Protein AF-W1YFY3-F1 (afdb_monomer_lite)

pLDDT: mean 94.38, std 6.23, range [53.16, 98.56]

Radius of gyration: 17.98 Å; chains: 1; bounding box: 42×30×46 Å

Foldseek 3Di:
DDPDDDPVNVVVCVQQVANVVVQVVVVVVPDDQQRAAGPPPRPHTSPDDGDDQKDKDKDFAAPVVVPVPDDPDDDPDDRGPGMFMAIDNDPQVRVQVRVCPNPPPDNGDDDD

Organism: NCBI:txid408170

InterPro domains:
  IPR005479 Carbamoyl phosphate synthase, ATP-binding domain [PF02786] (1-35)

Sequence (112 aa):
VNPRVSRSSALASKATGYPIAKVAAKIAVGMTLDQITNAVTGETKACFEPTLDYVVTKFPRWPFEKFNLADRTLGTQMKATGEVMAIDRSLEGSLLKAIRSLEIGLDHIELK

Secondary structure (DSSP, 8-state):
--SS--HHHHHHHHHHS--HHHHHHHHHTT--GGGSBPTTTSSSBS-S----SSEEEEEEE--GGG-TTS-----SS---SEEEEEEESSHHHHHHHHHHTTSSS--S----

Structure (mmCIF, N/CA/C/O backbone):
data_AF-W1YFY3-F1
#
_entry.id   AF-W1YFY3-F1
#
loop_
_atom_site.group_PDB
_atom_site.id
_atom_site.type_symbol
_atom_site.label_atom_id
_atom_site.label_alt_id
_atom_site.label_comp_id
_atom_site.label_asym_id
_atom_site.label_entity_id
_atom_site.label_seq_id
_atom_site.pdbx_PDB_ins_code
_atom_site.Cartn_x
_atom_site.Cartn_y
_atom_site.Cartn_z
_atom_site.occupancy
_atom_site.B_iso_or_equiv
_atom_site.auth_seq_id
_atom_site.auth_comp_id
_atom_site.auth_asym_id
_atom_site.auth_atom_id
_atom_site.pdbx_PDB_model_num
ATOM 1 N N . VAL A 1 1 ? 13.939 3.161 11.105 1.00 87.88 1 VAL A N 1
ATOM 2 C CA . VAL A 1 1 ? 12.502 3.490 11.304 1.00 87.88 1 VAL A CA 1
ATOM 3 C C . VAL A 1 1 ? 12.240 4.891 10.770 1.00 87.88 1 VAL A C 1
ATOM 5 O O . VAL A 1 1 ? 13.127 5.724 10.890 1.00 87.88 1 VAL A O 1
ATOM 8 N N . ASN A 1 2 ? 11.072 5.147 10.168 1.00 95.12 2 ASN A N 1
ATOM 9 C CA . ASN A 1 2 ? 10.676 6.480 9.693 1.00 95.12 2 ASN A CA 1
ATOM 10 C C . ASN A 1 2 ? 9.503 6.996 10.553 1.00 95.12 2 ASN A C 1
ATOM 12 O O . ASN A 1 2 ? 8.407 6.459 10.403 1.00 95.12 2 ASN A O 1
ATOM 16 N N . PRO A 1 3 ? 9.687 8.001 11.432 1.00 95.12 3 PRO A N 1
ATOM 17 C CA . PRO A 1 3 ? 8.669 8.450 12.393 1.00 95.12 3 PRO A CA 1
ATOM 18 C C . PRO A 1 3 ? 7.640 9.400 11.754 1.00 95.12 3 PRO A C 1
ATOM 20 O O . PRO A 1 3 ? 7.406 10.510 12.218 1.00 95.12 3 PRO A O 1
ATOM 23 N N . ARG A 1 4 ? 7.075 8.997 10.617 1.00 96.75 4 ARG A N 1
ATOM 24 C CA . ARG A 1 4 ? 6.083 9.760 9.852 1.00 96.75 4 ARG A CA 1
ATOM 25 C C . ARG A 1 4 ? 5.351 8.849 8.878 1.00 96.75 4 ARG A C 1
ATOM 27 O O . ARG A 1 4 ? 5.798 7.738 8.589 1.00 96.75 4 ARG A O 1
ATOM 34 N N . VAL A 1 5 ? 4.286 9.370 8.275 1.00 96.81 5 VAL A N 1
ATOM 35 C CA . VAL A 1 5 ? 3.706 8.749 7.082 1.00 96.81 5 VAL A CA 1
ATOM 36 C C . VAL A 1 5 ? 4.739 8.676 5.949 1.00 96.81 5 VAL A C 1
ATOM 38 O O . VAL A 1 5 ? 5.661 9.493 5.824 1.00 96.81 5 VAL A O 1
ATOM 41 N N . SER A 1 6 ? 4.612 7.644 5.128 1.00 97.19 6 SER A N 1
ATOM 42 C CA . SER A 1 6 ? 5.525 7.303 4.045 1.00 97.19 6 SER A CA 1
ATOM 43 C C . SER A 1 6 ? 4.755 6.826 2.816 1.00 97.19 6 SER A C 1
ATOM 45 O O . SER A 1 6 ? 3.549 6.584 2.865 1.00 97.19 6 SER A O 1
ATOM 47 N N . ARG A 1 7 ? 5.475 6.626 1.709 1.00 96.56 7 ARG A N 1
ATOM 48 C CA . ARG A 1 7 ? 4.923 5.961 0.520 1.00 96.56 7 ARG A CA 1
ATOM 49 C C . ARG A 1 7 ? 4.350 4.584 0.880 1.00 96.56 7 ARG A C 1
ATOM 51 O O . ARG A 1 7 ? 3.246 4.249 0.474 1.00 96.56 7 ARG A O 1
ATOM 58 N N . SER A 1 8 ? 5.037 3.846 1.755 1.00 97.19 8 SER A N 1
ATOM 59 C CA . SER A 1 8 ? 4.575 2.545 2.243 1.00 97.19 8 SER A CA 1
ATOM 60 C C . SER A 1 8 ? 3.317 2.634 3.108 1.00 97.19 8 SER A C 1
ATOM 62 O O . SER A 1 8 ? 2.464 1.764 2.998 1.00 97.19 8 SER A O 1
ATOM 64 N N . SER A 1 9 ? 3.142 3.677 3.932 1.00 97.50 9 SER A N 1
ATOM 65 C CA . SER A 1 9 ? 1.892 3.830 4.697 1.00 97.50 9 SER A CA 1
ATOM 66 C C . SER A 1 9 ? 0.716 4.216 3.798 1.00 97.50 9 SER A C 1
ATOM 68 O O . SER A 1 9 ? -0.411 3.799 4.056 1.00 97.50 9 SER A O 1
ATOM 70 N N . ALA A 1 10 ? 0.956 4.992 2.735 1.00 97.69 10 ALA A N 1
ATOM 71 C CA . ALA A 1 10 ? -0.067 5.281 1.731 1.00 97.69 10 ALA A CA 1
ATOM 72 C C . ALA A 1 10 ? -0.488 3.999 0.993 1.00 97.69 10 ALA A C 1
ATOM 74 O O . ALA A 1 10 ? -1.682 3.713 0.916 1.00 97.69 10 ALA A O 1
ATOM 75 N N . LEU A 1 11 ? 0.485 3.192 0.551 1.00 97.94 11 LEU A N 1
ATOM 76 C CA . LEU A 1 11 ? 0.240 1.879 -0.049 1.00 97.94 11 LEU A CA 1
ATOM 77 C C . LEU A 1 11 ? -0.532 0.957 0.903 1.00 97.94 11 LEU A C 1
ATOM 79 O O . LEU A 1 11 ? -1.560 0.417 0.514 1.00 97.94 11 LEU A O 1
ATOM 83 N N . ALA A 1 12 ? -0.096 0.826 2.158 1.00 98.06 12 ALA A N 1
ATOM 84 C CA . ALA A 1 12 ? -0.777 0.006 3.159 1.00 98.06 12 ALA A CA 1
ATOM 85 C C . ALA A 1 12 ? -2.215 0.480 3.417 1.00 98.06 12 ALA A C 1
ATOM 87 O O . ALA A 1 12 ? -3.120 -0.341 3.540 1.00 98.06 12 ALA A O 1
ATOM 88 N N . SER A 1 13 ? -2.455 1.798 3.429 1.00 97.88 13 SER A N 1
ATOM 89 C CA . SER A 1 13 ? -3.808 2.342 3.602 1.00 97.88 13 SER A CA 1
ATOM 90 C C . SER A 1 13 ? -4.731 1.975 2.440 1.00 97.88 13 SER A C 1
ATOM 92 O O . SER A 1 13 ? -5.909 1.701 2.647 1.00 97.88 13 SER A O 1
ATOM 94 N N . LYS A 1 14 ? -4.205 1.960 1.209 1.00 97.75 14 LYS A N 1
ATOM 95 C CA . LYS A 1 14 ? -4.957 1.507 0.032 1.00 97.75 14 LYS A CA 1
ATOM 96 C C . LYS A 1 14 ? -5.148 -0.004 0.020 1.00 97.75 14 LYS A C 1
ATOM 98 O O . LYS A 1 14 ? -6.234 -0.456 -0.308 1.00 97.75 14 LYS A O 1
ATOM 103 N N . ALA A 1 15 ? -4.124 -0.755 0.414 1.00 97.81 15 ALA A N 1
ATOM 104 C CA . ALA A 1 15 ? -4.147 -2.211 0.455 1.00 97.81 15 ALA A CA 1
ATOM 105 C C . ALA A 1 15 ? -5.134 -2.769 1.478 1.00 97.81 15 ALA A C 1
ATOM 107 O O . ALA A 1 15 ? -5.695 -3.823 1.246 1.00 97.81 15 ALA A O 1
ATOM 108 N N . THR A 1 16 ? -5.329 -2.081 2.599 1.00 97.38 16 THR A N 1
ATOM 109 C CA . THR A 1 16 ? -6.145 -2.586 3.715 1.00 97.38 16 THR A CA 1
ATOM 110 C C . THR A 1 16 ? -7.494 -1.890 3.856 1.00 97.38 16 THR A C 1
ATOM 112 O O . THR A 1 16 ? -8.328 -2.316 4.647 1.00 97.38 16 THR A O 1
ATOM 115 N N . GLY A 1 17 ? -7.687 -0.758 3.174 1.00 96.62 17 GLY A N 1
ATOM 116 C CA . GLY A 1 17 ? -8.782 0.171 3.456 1.00 96.62 17 GLY A CA 1
ATOM 117 C C . GLY A 1 17 ? -8.619 0.949 4.772 1.00 96.62 17 GLY A C 1
ATOM 118 O O . GLY A 1 17 ? -9.419 1.840 5.051 1.00 96.62 17 GLY A O 1
ATOM 119 N N . TYR A 1 18 ? -7.580 0.678 5.571 1.00 97.56 18 TYR A N 1
ATOM 120 C CA . TYR A 1 18 ? -7.343 1.338 6.852 1.00 97.56 18 TYR A CA 1
ATOM 121 C C . TYR A 1 18 ? -6.687 2.715 6.650 1.00 97.56 18 TYR A C 1
ATOM 123 O O . TYR A 1 18 ? -5.550 2.798 6.183 1.00 97.56 18 TYR A O 1
ATOM 131 N N . PRO A 1 19 ? -7.331 3.839 7.015 1.00 97.06 19 PRO A N 1
ATOM 132 C CA . PRO A 1 19 ? -6.818 5.163 6.677 1.00 97.06 19 PRO A CA 1
ATOM 133 C C . PRO A 1 19 ? -5.747 5.641 7.675 1.00 97.06 19 PRO A C 1
ATOM 135 O O . PRO A 1 19 ? -6.015 6.509 8.508 1.00 97.06 19 PRO A O 1
ATOM 138 N N . ILE A 1 20 ? -4.515 5.121 7.566 1.00 98.00 20 ILE A N 1
ATOM 139 C CA . ILE A 1 20 ? -3.416 5.332 8.536 1.00 98.00 20 ILE A CA 1
ATOM 140 C C . ILE A 1 20 ? -3.196 6.816 8.845 1.00 98.00 20 ILE A C 1
ATOM 142 O O . ILE A 1 20 ? -3.157 7.196 10.008 1.00 98.00 20 ILE A O 1
ATOM 146 N N . ALA A 1 21 ? -3.101 7.675 7.826 1.00 97.88 21 ALA A N 1
ATOM 147 C CA . ALA A 1 21 ? -2.874 9.108 8.036 1.00 97.88 21 ALA A CA 1
ATOM 148 C C . ALA A 1 21 ? -4.027 9.789 8.802 1.00 97.88 21 ALA A C 1
ATOM 150 O O . ALA A 1 21 ? -3.789 10.645 9.650 1.00 97.88 21 ALA A O 1
ATOM 151 N N . LYS A 1 22 ? -5.278 9.380 8.540 1.00 97.12 22 LYS A N 1
ATOM 152 C CA . LYS A 1 22 ? -6.475 9.932 9.195 1.00 97.12 22 LYS A CA 1
ATOM 153 C C . LYS A 1 22 ? -6.570 9.481 10.651 1.00 97.12 22 LYS A C 1
ATOM 155 O O . LYS A 1 22 ? -6.936 10.277 11.510 1.00 97.12 22 LYS A O 1
ATOM 160 N N . VAL A 1 23 ? -6.241 8.219 10.925 1.00 97.62 23 VAL A N 1
ATOM 161 C CA . VAL A 1 23 ? -6.172 7.682 12.292 1.00 97.62 23 VAL A CA 1
ATOM 162 C C . VAL A 1 23 ? -5.021 8.337 13.057 1.00 97.62 23 VAL A C 1
ATOM 164 O O . VAL A 1 23 ? -5.240 8.841 14.152 1.00 97.62 23 VAL A O 1
ATOM 167 N N . ALA A 1 24 ? -3.831 8.432 12.459 1.00 97.88 24 ALA A N 1
ATOM 168 C CA . ALA A 1 24 ? -2.666 9.068 13.074 1.00 97.88 24 ALA A CA 1
ATOM 169 C C . ALA A 1 24 ? -2.923 10.537 13.447 1.00 97.88 24 ALA A C 1
ATOM 171 O O . ALA A 1 24 ? -2.534 10.966 14.528 1.00 97.88 24 ALA A O 1
ATOM 172 N N . ALA A 1 25 ? -3.633 11.295 12.603 1.00 98.19 25 ALA A N 1
ATOM 173 C CA . ALA A 1 25 ? -4.019 12.672 12.914 1.00 98.19 25 ALA A CA 1
ATOM 174 C C . ALA A 1 25 ? -4.950 12.771 14.139 1.00 98.19 25 ALA A C 1
ATOM 176 O O . ALA A 1 25 ? -4.820 13.694 14.936 1.00 98.19 25 ALA A O 1
ATOM 177 N N . LYS A 1 26 ? -5.863 11.809 14.320 1.00 97.88 26 LYS A N 1
ATOM 178 C CA . LYS A 1 26 ? -6.734 11.737 15.505 1.00 97.88 26 LYS A CA 1
ATOM 179 C C . LYS A 1 26 ? -5.961 11.356 16.768 1.00 97.88 26 LYS A 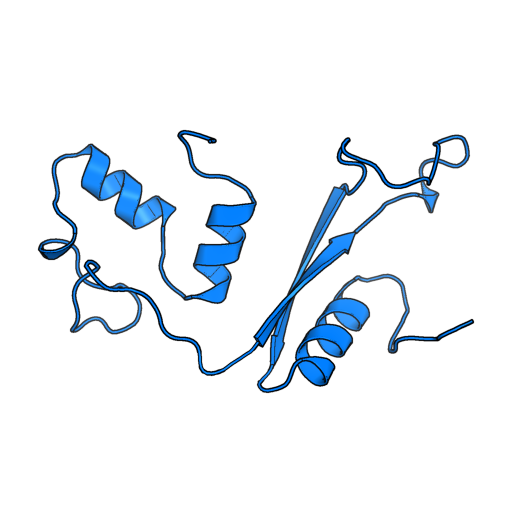C 1
ATOM 181 O O . LYS A 1 26 ? -6.197 11.928 17.827 1.00 97.88 26 LYS A O 1
ATOM 186 N N . ILE A 1 27 ? -5.004 10.439 16.648 1.00 98.06 27 ILE A N 1
ATOM 187 C CA . ILE A 1 27 ? -4.103 10.090 17.754 1.00 98.06 27 ILE A CA 1
ATOM 188 C C . ILE A 1 27 ? -3.279 11.309 18.178 1.00 98.06 27 ILE A C 1
ATOM 190 O O . ILE A 1 27 ? -3.119 11.561 19.368 1.00 98.06 27 ILE A O 1
ATOM 194 N N . ALA A 1 28 ? -2.812 12.112 17.219 1.00 98.19 28 ALA A N 1
ATOM 195 C CA . ALA A 1 28 ? -2.032 13.316 17.500 1.00 98.19 28 ALA A CA 1
ATOM 196 C C . ALA A 1 28 ? -2.790 14.362 18.342 1.00 98.19 28 ALA A C 1
ATOM 198 O O . ALA A 1 28 ? -2.150 15.165 19.013 1.00 98.19 28 ALA A O 1
ATOM 199 N N . VAL A 1 29 ? -4.129 14.339 18.341 1.00 98.12 29 VAL A N 1
ATOM 200 C CA . VAL A 1 29 ? -4.973 15.206 19.186 1.00 98.12 29 VAL A CA 1
ATOM 201 C C . VAL A 1 29 ? -5.475 14.508 20.459 1.00 98.12 29 VAL A C 1
ATOM 203 O O . VAL A 1 29 ? -6.400 14.994 21.102 1.00 98.12 29 VAL A O 1
ATOM 206 N N . GLY A 1 30 ? -4.870 13.377 20.837 1.00 98.12 30 GLY A N 1
ATOM 207 C CA . GLY A 1 30 ? -5.109 12.695 22.113 1.00 98.12 30 GLY A CA 1
ATOM 208 C C . GLY A 1 30 ? -6.130 11.556 22.080 1.00 98.12 30 GLY A C 1
ATOM 209 O O . GLY A 1 30 ? -6.438 11.009 23.135 1.00 98.12 30 GLY A O 1
ATOM 210 N N . MET A 1 31 ? -6.653 11.173 20.908 1.00 98.31 31 MET A N 1
ATOM 211 C CA . MET A 1 31 ? -7.556 10.019 20.813 1.00 98.31 31 MET A CA 1
ATOM 212 C C . MET A 1 31 ? -6.797 8.690 20.898 1.00 98.31 31 MET A C 1
ATOM 214 O O . MET A 1 31 ? -5.712 8.541 20.335 1.00 98.31 31 MET A O 1
ATOM 218 N N . THR A 1 32 ? -7.411 7.683 21.510 1.00 98.06 32 THR A N 1
ATOM 219 C CA . THR A 1 32 ? -6.932 6.294 21.482 1.00 98.06 32 THR A CA 1
ATOM 220 C C . THR A 1 32 ? -7.585 5.502 20.341 1.00 98.06 32 THR A C 1
ATOM 222 O O . THR A 1 32 ? -8.595 5.909 19.763 1.00 98.06 32 THR A O 1
ATOM 225 N N . LEU A 1 33 ? -7.002 4.360 19.960 1.00 97.75 33 LEU A N 1
ATOM 226 C CA . LEU A 1 33 ? -7.471 3.570 18.810 1.00 97.75 33 LEU A CA 1
ATOM 227 C C . LEU A 1 33 ? -8.902 3.026 18.983 1.00 97.75 33 LEU A C 1
ATOM 229 O O . LEU A 1 33 ? -9.654 2.946 18.012 1.00 97.75 33 LEU A O 1
ATOM 233 N N . ASP A 1 34 ? -9.291 2.680 20.206 1.00 97.38 34 ASP A N 1
ATOM 234 C CA . ASP A 1 34 ? -10.625 2.195 20.584 1.00 97.38 34 ASP A CA 1
ATOM 235 C C . ASP A 1 34 ? -11.709 3.290 20.522 1.00 97.38 34 ASP A C 1
ATOM 237 O O . ASP A 1 34 ? -12.895 2.998 20.351 1.00 97.38 34 ASP A O 1
ATOM 241 N N . GLN A 1 35 ? -11.313 4.565 20.561 1.00 97.31 35 GLN A N 1
ATOM 242 C CA . GLN A 1 35 ? -12.221 5.708 20.416 1.00 97.31 35 GLN A CA 1
ATOM 243 C C . GLN A 1 35 ? -12.505 6.056 18.949 1.00 97.31 35 GLN A C 1
ATOM 245 O O . GLN A 1 35 ? -13.482 6.742 18.640 1.00 97.31 35 GLN A O 1
ATOM 250 N N . ILE A 1 36 ? 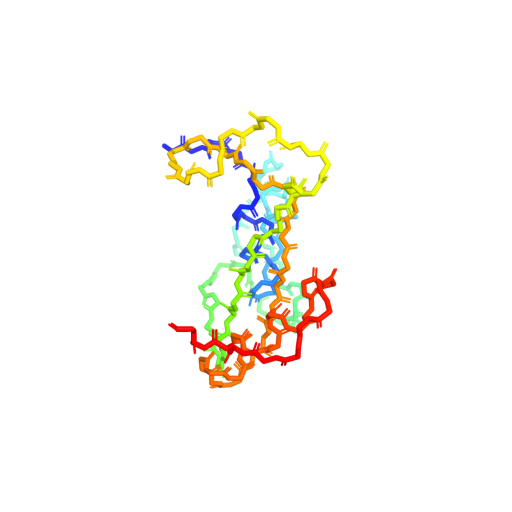-11.665 5.600 18.019 1.00 97.62 36 ILE A N 1
ATOM 251 C CA . ILE A 1 36 ? -11.769 5.939 16.600 1.00 97.62 36 ILE A CA 1
ATOM 252 C C . ILE A 1 36 ? -12.594 4.863 15.889 1.00 97.62 36 ILE A C 1
ATOM 254 O O . ILE A 1 36 ? -12.190 3.710 15.814 1.00 97.62 36 ILE A O 1
ATOM 258 N N . THR A 1 37 ? -13.742 5.232 15.322 1.00 97.00 37 THR A N 1
ATOM 259 C CA . THR A 1 37 ? -14.551 4.313 14.501 1.00 97.00 37 THR A CA 1
ATOM 260 C C . THR A 1 37 ? -13.843 3.963 13.189 1.00 97.00 37 THR A C 1
ATOM 262 O O . THR A 1 37 ? -13.269 4.839 12.530 1.00 97.00 37 THR A O 1
ATOM 265 N N . ASN A 1 38 ? -13.900 2.687 12.802 1.00 95.19 38 ASN A N 1
ATOM 266 C CA . ASN A 1 38 ? -13.395 2.193 11.529 1.00 95.19 38 ASN A CA 1
ATOM 267 C C . ASN A 1 38 ? -14.187 2.816 10.371 1.00 95.19 38 ASN A C 1
ATOM 269 O O . ASN A 1 38 ? -15.406 2.690 10.291 1.00 95.19 38 ASN A O 1
ATOM 273 N N . ALA A 1 39 ? -13.478 3.477 9.457 1.00 90.88 39 ALA A N 1
ATOM 274 C CA . ALA A 1 39 ? -14.089 4.176 8.333 1.00 90.88 39 ALA A CA 1
ATOM 275 C C . ALA A 1 39 ? -14.682 3.241 7.263 1.00 90.88 39 ALA A C 1
ATOM 277 O O . ALA A 1 39 ? -15.486 3.710 6.465 1.00 90.88 39 ALA A O 1
ATOM 278 N N . VAL A 1 40 ? -14.265 1.969 7.218 1.00 91.44 40 VAL A N 1
ATOM 279 C CA . VAL A 1 40 ? -14.725 0.997 6.213 1.00 91.44 40 VAL A CA 1
ATOM 280 C C . VAL A 1 40 ? -15.991 0.283 6.677 1.00 91.44 40 VAL A C 1
ATOM 282 O O . VAL A 1 40 ? -16.969 0.247 5.943 1.00 91.44 40 VAL A O 1
ATOM 285 N N . THR A 1 41 ? -15.981 -0.276 7.889 1.00 92.00 41 THR A N 1
ATOM 286 C CA . THR A 1 41 ? -17.115 -1.053 8.416 1.00 92.00 41 THR A CA 1
ATOM 287 C C . THR A 1 41 ? -18.162 -0.185 9.107 1.00 92.00 41 THR A C 1
ATOM 289 O O . THR A 1 41 ? -19.308 -0.598 9.203 1.00 92.00 41 THR A O 1
ATOM 292 N N . GLY A 1 42 ? -17.794 0.987 9.638 1.00 93.00 42 GLY A N 1
ATOM 293 C CA . GLY A 1 42 ? -18.691 1.876 10.390 1.00 93.00 42 GLY A CA 1
ATOM 294 C C . GLY A 1 42 ? -19.099 1.372 11.782 1.00 93.00 42 GLY A C 1
ATOM 295 O O . GLY A 1 42 ? -19.460 2.176 12.636 1.00 93.00 42 GLY A O 1
ATOM 296 N N . GLU A 1 43 ? -18.989 0.069 12.031 1.00 93.44 43 GLU A N 1
ATOM 297 C CA . GLU A 1 43 ? -19.435 -0.584 13.266 1.00 93.44 43 GLU A CA 1
ATOM 298 C C . GLU A 1 43 ? -18.277 -0.917 14.216 1.00 93.44 43 GLU A C 1
ATOM 300 O O . GLU A 1 43 ? -18.424 -0.849 15.437 1.00 93.44 43 GLU A O 1
ATOM 305 N N . THR A 1 44 ? -17.098 -1.242 13.674 1.00 95.50 44 THR A N 1
ATOM 306 C CA . THR A 1 44 ? -15.923 -1.609 14.481 1.00 95.50 44 THR A CA 1
ATOM 307 C C . THR A 1 44 ? -15.045 -0.398 14.814 1.00 95.50 44 THR A C 1
ATOM 309 O O . THR A 1 44 ? -15.240 0.711 14.310 1.00 95.50 44 THR A O 1
ATOM 312 N N . LYS A 1 45 ? -14.067 -0.582 15.706 1.00 96.94 45 LYS A N 1
ATOM 313 C CA . LYS A 1 45 ? -13.085 0.449 16.086 1.00 96.94 45 LYS A CA 1
ATOM 314 C C . LYS A 1 45 ? -11.801 0.333 15.267 1.00 96.94 45 LYS A C 1
ATOM 316 O O . LYS A 1 45 ? -11.617 -0.635 14.543 1.00 96.94 45 LYS A O 1
ATOM 321 N N . ALA A 1 46 ? -10.909 1.314 15.379 1.00 97.12 46 ALA A N 1
ATOM 322 C CA . ALA A 1 46 ? -9.617 1.338 14.696 1.00 97.12 46 ALA A CA 1
ATOM 323 C C . ALA A 1 46 ? -8.539 0.486 15.398 1.00 97.12 46 ALA A C 1
ATOM 325 O O . ALA A 1 46 ? -7.446 0.335 14.854 1.00 97.12 46 ALA A O 1
ATOM 326 N N . CYS A 1 47 ? -8.828 -0.071 16.580 1.00 97.06 47 CYS A N 1
ATOM 327 C CA . CYS A 1 47 ? -7.954 -0.959 17.351 1.00 97.06 47 CYS A CA 1
ATOM 328 C C . CYS A 1 47 ? -8.032 -2.422 16.872 1.00 97.06 47 CYS A C 1
ATOM 330 O O . CYS A 1 47 ? -8.503 -3.304 17.587 1.00 97.06 47 CYS A O 1
ATOM 332 N N . PHE A 1 48 ? -7.610 -2.683 15.639 1.00 97.00 48 PHE A N 1
ATOM 333 C CA . PHE A 1 48 ? -7.561 -4.031 15.074 1.00 97.00 48 PHE A CA 1
ATOM 334 C C . PHE A 1 48 ? -6.481 -4.124 13.999 1.00 97.00 48 PHE A C 1
ATOM 336 O O . PHE A 1 48 ? -6.011 -3.105 13.488 1.00 97.00 48 PHE A O 1
ATOM 343 N N . GLU A 1 49 ? -6.136 -5.350 13.625 1.00 97.62 49 GLU A N 1
ATOM 344 C CA . GLU A 1 49 ? -5.262 -5.633 12.491 1.00 97.62 49 GLU A CA 1
ATOM 345 C C . GLU A 1 49 ? -6.115 -6.039 11.277 1.00 97.62 49 GLU A C 1
ATOM 347 O O . GLU A 1 49 ? -6.874 -7.010 11.359 1.00 97.62 49 GLU A O 1
ATOM 352 N N . PRO A 1 50 ? -6.056 -5.300 10.151 1.00 96.44 50 PRO A N 1
ATOM 353 C CA . PRO A 1 50 ? -6.787 -5.675 8.947 1.00 96.44 50 PRO A CA 1
ATOM 354 C C . PRO A 1 50 ? -6.373 -7.056 8.434 1.00 96.44 50 PRO A C 1
ATOM 356 O O . PRO A 1 50 ? -5.188 -7.337 8.277 1.00 96.44 50 PRO A O 1
ATOM 359 N N . THR A 1 51 ? -7.358 -7.894 8.116 1.00 97.06 51 THR A N 1
ATOM 360 C CA . THR A 1 51 ? -7.154 -9.186 7.446 1.00 97.06 51 THR A CA 1
ATOM 361 C C . THR A 1 51 ? -7.613 -9.068 5.999 1.00 97.06 51 THR A C 1
ATOM 363 O O . THR A 1 51 ? -8.679 -8.511 5.740 1.00 97.06 51 THR A O 1
ATOM 366 N N . LEU A 1 52 ? -6.806 -9.563 5.060 1.00 97.50 52 LEU A N 1
ATOM 367 C CA . LEU A 1 52 ? -7.066 -9.459 3.623 1.00 97.50 52 LEU A CA 1
ATOM 368 C C . LEU A 1 52 ? -7.331 -10.848 3.044 1.00 97.50 52 LEU A C 1
ATOM 370 O O . LEU A 1 52 ? -6.586 -11.784 3.322 1.00 97.50 52 LEU A O 1
ATOM 374 N N . ASP A 1 53 ? -8.355 -10.964 2.203 1.00 98.19 53 ASP A N 1
ATOM 375 C CA . ASP A 1 53 ? -8.694 -12.170 1.436 1.00 98.19 53 ASP A CA 1
ATOM 376 C C . ASP A 1 53 ? -8.287 -12.044 -0.048 1.00 98.19 53 ASP A C 1
ATOM 378 O O . ASP A 1 53 ? -8.839 -12.700 -0.936 1.00 98.19 53 ASP A O 1
ATOM 382 N N . TYR A 1 54 ? -7.316 -11.168 -0.314 1.00 98.50 54 TYR A N 1
ATOM 383 C CA . TYR A 1 54 ? -6.761 -10.856 -1.626 1.00 98.50 54 TYR A CA 1
ATOM 384 C C . TYR A 1 54 ? -5.272 -10.502 -1.529 1.00 98.50 54 TYR A C 1
ATOM 386 O O . TYR A 1 54 ? -4.741 -10.179 -0.466 1.00 98.50 54 TYR A O 1
ATOM 394 N N . VAL A 1 55 ? -4.601 -10.519 -2.676 1.00 98.56 55 VAL A N 1
ATOM 395 C CA . VAL A 1 55 ? -3.202 -10.145 -2.865 1.00 98.56 55 VAL A CA 1
ATOM 396 C C . VAL A 1 55 ? -3.115 -8.754 -3.480 1.00 98.56 55 VAL A C 1
ATOM 398 O O . VAL A 1 55 ? -3.726 -8.463 -4.512 1.00 98.56 55 VAL A O 1
ATOM 401 N N . VAL A 1 56 ? -2.286 -7.904 -2.878 1.00 98.56 56 VAL A N 1
ATOM 402 C CA . VAL A 1 56 ? -1.953 -6.579 -3.403 1.00 98.56 56 VAL A CA 1
ATOM 403 C C . VAL A 1 56 ? -0.547 -6.594 -3.984 1.00 98.56 56 VAL A C 1
ATOM 405 O O . VAL A 1 56 ? 0.421 -6.839 -3.264 1.00 98.56 56 VAL A O 1
ATOM 408 N N . THR A 1 57 ? -0.416 -6.249 -5.262 1.00 98.25 57 THR A N 1
ATOM 409 C CA . THR A 1 57 ? 0.883 -6.094 -5.920 1.00 98.25 57 THR A CA 1
ATOM 410 C C . THR A 1 57 ? 1.161 -4.625 -6.189 1.00 98.25 57 THR A C 1
ATOM 412 O O . THR A 1 57 ? 0.370 -3.934 -6.827 1.00 98.25 57 THR A O 1
ATOM 415 N N . LYS A 1 58 ? 2.320 -4.148 -5.731 1.00 98.12 58 LYS A N 1
ATOM 416 C CA . LYS A 1 58 ? 2.850 -2.824 -6.062 1.00 98.12 58 LYS A CA 1
ATOM 417 C C . LYS A 1 58 ? 4.030 -2.972 -7.014 1.00 98.12 58 LYS A C 1
ATOM 419 O O . LYS A 1 58 ? 4.993 -3.657 -6.679 1.00 98.12 58 LYS A O 1
ATOM 424 N N . PHE A 1 59 ? 3.990 -2.273 -8.147 1.00 96.06 59 PHE A N 1
ATOM 425 C CA . PHE A 1 59 ? 5.062 -2.297 -9.142 1.00 96.06 59 PHE A CA 1
ATOM 426 C C . PHE A 1 59 ? 5.564 -0.872 -9.449 1.00 96.06 59 PHE A C 1
ATOM 428 O O . PHE A 1 59 ? 4.755 0.029 -9.668 1.00 96.06 59 PHE A O 1
ATOM 435 N N . PRO A 1 60 ? 6.881 -0.606 -9.405 1.00 95.88 60 PRO A N 1
ATOM 436 C CA . PRO A 1 60 ? 7.434 0.721 -9.690 1.00 95.88 60 PRO A CA 1
ATOM 437 C C . PRO A 1 60 ? 7.443 1.056 -11.194 1.00 95.88 60 PRO A C 1
ATOM 439 O O . PRO A 1 60 ? 7.622 0.186 -12.039 1.00 95.88 60 PRO A O 1
ATOM 442 N N . ARG A 1 61 ? 7.334 2.348 -11.527 1.00 93.44 61 ARG A N 1
ATOM 443 C CA . ARG A 1 61 ? 7.480 2.880 -12.892 1.00 93.44 61 ARG A CA 1
ATOM 444 C C . ARG A 1 61 ? 8.792 3.646 -13.026 1.00 93.44 61 ARG A C 1
ATOM 446 O O . ARG A 1 61 ? 9.046 4.591 -12.274 1.00 93.44 61 ARG A O 1
ATOM 453 N N . TRP A 1 62 ? 9.596 3.272 -14.019 1.00 93.19 62 TRP A N 1
ATOM 454 C CA . TRP A 1 62 ? 10.842 3.962 -14.366 1.00 93.19 62 TRP A CA 1
ATOM 455 C C . TRP A 1 62 ? 10.709 4.740 -15.676 1.00 93.19 62 TRP A C 1
ATOM 457 O O . TRP A 1 62 ? 10.163 4.194 -16.633 1.00 93.19 62 TRP A O 1
ATOM 467 N N . PRO A 1 63 ? 11.244 5.968 -15.765 1.00 90.38 63 PRO A N 1
ATOM 468 C CA . PRO A 1 63 ? 11.218 6.781 -16.978 1.00 90.38 63 PRO A CA 1
ATOM 469 C C . PRO A 1 63 ? 12.543 6.698 -17.763 1.00 90.38 63 PRO A C 1
ATOM 471 O O . PRO A 1 63 ? 13.060 7.725 -18.199 1.00 90.38 63 PRO A O 1
ATOM 474 N N . PHE A 1 64 ? 13.146 5.513 -17.913 1.00 85.81 64 PHE A N 1
ATOM 475 C CA . PHE A 1 64 ? 14.491 5.388 -18.509 1.00 85.81 64 PHE A CA 1
ATOM 476 C C . PHE A 1 64 ? 14.587 5.875 -19.962 1.00 85.81 64 PHE A C 1
ATOM 478 O O . PHE A 1 64 ? 15.664 6.275 -20.393 1.00 85.81 64 PHE A O 1
ATOM 485 N N . GLU A 1 65 ? 13.471 5.914 -20.689 1.00 85.19 65 GLU A N 1
ATOM 486 C CA . GLU A 1 65 ? 13.375 6.503 -22.034 1.00 85.19 65 GLU A CA 1
ATOM 487 C C . GLU A 1 65 ? 13.705 8.003 -22.061 1.00 85.19 65 GLU A C 1
ATOM 489 O O . GLU A 1 65 ? 14.162 8.521 -23.074 1.00 85.19 65 GLU A O 1
ATOM 494 N N . LYS A 1 66 ? 13.502 8.715 -20.945 1.00 88.44 66 LYS A N 1
ATOM 495 C CA . LYS A 1 66 ? 13.811 10.149 -20.835 1.00 88.44 66 LYS A CA 1
ATOM 496 C C . LYS A 1 66 ? 15.269 10.415 -20.456 1.00 88.44 66 LYS A C 1
ATOM 498 O O . LYS A 1 66 ? 15.717 11.554 -20.535 1.00 88.44 66 LYS A O 1
ATOM 503 N N . PHE A 1 67 ? 16.009 9.386 -20.038 1.00 91.44 67 PHE A N 1
ATOM 504 C CA . PHE A 1 67 ? 17.356 9.516 -19.485 1.00 91.44 67 PHE A CA 1
ATOM 505 C C . PHE A 1 67 ? 18.302 8.476 -20.098 1.00 91.44 67 PHE A C 1
ATOM 507 O O . PHE A 1 67 ? 18.698 7.507 -19.453 1.00 91.44 67 PHE A O 1
ATOM 514 N N . ASN A 1 68 ? 18.690 8.697 -21.355 1.00 87.75 68 ASN A N 1
ATOM 515 C CA . ASN A 1 68 ? 19.483 7.743 -22.142 1.00 87.75 68 ASN A CA 1
ATOM 516 C C . ASN A 1 68 ? 20.873 7.442 -21.560 1.00 87.75 68 ASN A C 1
ATOM 518 O O . ASN A 1 68 ? 21.375 6.338 -21.737 1.00 87.75 68 ASN A O 1
ATOM 522 N N . LEU A 1 69 ? 21.477 8.411 -20.864 1.00 91.56 69 LEU A N 1
ATOM 523 C CA . LEU A 1 69 ? 22.800 8.279 -20.242 1.00 91.56 69 LEU A CA 1
ATOM 524 C C . LEU A 1 69 ? 22.736 7.835 -18.773 1.00 91.56 69 LEU A C 1
ATOM 526 O O . LEU A 1 69 ? 23.775 7.659 -18.142 1.00 91.56 69 LEU A O 1
ATOM 530 N N . ALA A 1 70 ? 21.536 7.701 -18.200 1.00 89.19 70 ALA A N 1
ATOM 531 C CA . ALA A 1 70 ? 21.403 7.301 -16.808 1.00 89.19 70 ALA A CA 1
ATOM 532 C C . ALA A 1 70 ? 21.668 5.802 -16.647 1.00 89.19 70 ALA A C 1
ATOM 534 O O . ALA A 1 70 ? 21.164 4.974 -17.408 1.00 89.19 70 ALA A O 1
ATOM 535 N N . ASP A 1 71 ? 22.407 5.456 -15.596 1.00 90.31 71 ASP A N 1
ATOM 536 C CA . ASP A 1 71 ? 22.598 4.070 -15.193 1.00 90.31 71 ASP A CA 1
ATOM 537 C C . ASP A 1 71 ? 21.247 3.423 -14.835 1.00 90.31 71 ASP A C 1
ATOM 539 O O . ASP A 1 71 ? 20.513 3.898 -13.959 1.00 90.31 71 ASP A O 1
ATOM 543 N N . ARG A 1 72 ? 20.934 2.309 -15.502 1.00 91.62 72 ARG A N 1
ATOM 544 C CA . ARG A 1 72 ? 19.681 1.555 -15.338 1.00 91.62 72 ARG A CA 1
ATOM 545 C C . ARG A 1 72 ? 19.764 0.482 -14.252 1.00 91.62 72 ARG A C 1
ATOM 547 O O . ARG A 1 72 ? 18.740 -0.098 -13.901 1.00 91.62 72 ARG A O 1
ATOM 554 N N . THR A 1 73 ? 20.947 0.244 -13.688 1.00 93.12 73 THR A N 1
ATOM 555 C CA . THR A 1 73 ? 21.166 -0.758 -12.638 1.00 93.12 73 THR A CA 1
ATOM 556 C C . THR A 1 73 ? 20.374 -0.392 -11.388 1.00 93.12 73 THR A C 1
ATOM 558 O O . THR A 1 73 ? 20.463 0.730 -10.885 1.00 93.12 73 THR A O 1
ATOM 561 N N . LEU A 1 74 ? 19.557 -1.308 -10.877 1.00 93.94 74 LEU A N 1
ATOM 562 C CA . LEU A 1 74 ? 18.782 -1.060 -9.664 1.00 93.94 74 LEU A CA 1
ATOM 563 C C . LEU A 1 74 ? 19.651 -1.286 -8.422 1.00 93.94 74 LEU A C 1
ATOM 565 O O . LEU A 1 74 ? 20.448 -2.216 -8.370 1.00 93.94 74 LEU A O 1
ATOM 569 N N . GLY A 1 75 ? 19.475 -0.433 -7.415 1.00 95.00 75 GLY A N 1
ATOM 570 C CA . GLY A 1 75 ? 20.204 -0.502 -6.152 1.00 95.00 75 GLY A CA 1
ATOM 571 C C . GLY A 1 75 ? 19.386 0.087 -5.007 1.00 95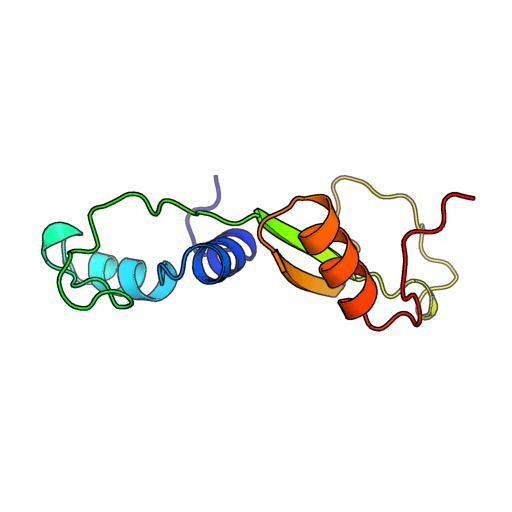.00 75 GLY A C 1
ATOM 572 O O . GLY A 1 75 ? 18.162 0.190 -5.086 1.00 95.00 75 GLY A O 1
ATOM 573 N N . THR A 1 76 ? 20.061 0.509 -3.940 1.00 95.50 76 THR A N 1
ATOM 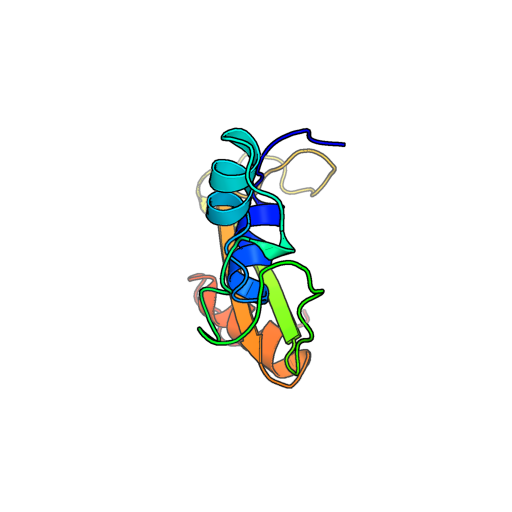574 C CA . THR A 1 76 ? 19.414 1.096 -2.752 1.00 95.50 76 THR A CA 1
ATOM 575 C C . THR A 1 76 ? 18.837 2.490 -3.010 1.00 95.50 76 THR A C 1
ATOM 577 O O . THR A 1 76 ? 17.877 2.901 -2.355 1.00 95.50 76 THR A O 1
ATOM 580 N N . GLN A 1 77 ? 19.394 3.220 -3.979 1.00 95.38 77 GLN A N 1
ATOM 581 C CA . GLN A 1 77 ? 18.908 4.534 -4.377 1.00 95.38 77 GLN A CA 1
ATOM 582 C C . GLN A 1 77 ? 17.660 4.411 -5.261 1.00 95.38 77 GLN A C 1
ATOM 584 O O . GLN A 1 77 ? 17.638 3.692 -6.260 1.00 95.38 77 GLN A O 1
ATOM 589 N N . MET A 1 78 ? 16.611 5.158 -4.913 1.00 95.50 78 MET A N 1
ATOM 590 C CA . MET A 1 78 ? 15.361 5.166 -5.669 1.00 95.50 78 MET A CA 1
ATOM 591 C C . MET A 1 78 ? 15.548 5.823 -7.045 1.00 95.50 78 MET A C 1
ATOM 593 O O . MET A 1 78 ? 15.882 7.001 -7.126 1.00 95.50 78 MET A O 1
ATOM 597 N N . LYS A 1 79 ? 15.269 5.063 -8.113 1.00 94.81 79 LYS A N 1
ATOM 598 C CA . LYS A 1 79 ? 15.257 5.536 -9.515 1.00 94.81 79 LYS A CA 1
ATOM 599 C C . LYS A 1 79 ? 13.851 5.589 -10.141 1.00 94.81 79 LYS A C 1
ATOM 601 O O . LYS A 1 79 ? 13.686 6.083 -11.251 1.00 94.81 79 LYS A O 1
ATOM 606 N N . ALA A 1 80 ? 12.840 5.046 -9.461 1.00 93.31 80 ALA A N 1
ATOM 607 C CA . ALA A 1 80 ? 11.457 5.039 -9.941 1.00 93.31 80 ALA A CA 1
ATOM 608 C C . ALA A 1 80 ? 10.795 6.411 -9.737 1.00 93.31 80 ALA A C 1
ATOM 610 O O . ALA A 1 80 ? 10.983 7.028 -8.690 1.00 93.31 80 ALA A O 1
ATOM 611 N N . THR A 1 81 ? 9.985 6.864 -10.696 1.00 92.88 81 THR A N 1
ATOM 612 C CA . THR A 1 81 ? 9.230 8.132 -10.602 1.00 92.88 81 THR A CA 1
ATOM 613 C C . THR A 1 81 ? 7.781 7.948 -10.188 1.00 92.88 81 THR A C 1
ATOM 615 O O . THR A 1 81 ? 7.121 8.915 -9.823 1.00 92.88 81 THR A O 1
ATOM 618 N N . GLY A 1 82 ? 7.279 6.719 -10.242 1.00 95.12 82 GLY A N 1
ATOM 619 C CA . GLY A 1 82 ? 5.918 6.389 -9.851 1.00 95.12 82 GLY A CA 1
ATOM 620 C C . GLY A 1 82 ? 5.791 4.934 -9.434 1.00 95.12 82 GLY A C 1
ATOM 621 O O . GLY A 1 82 ? 6.766 4.177 -9.423 1.00 95.12 82 GLY A O 1
ATOM 622 N N . GLU A 1 83 ? 4.574 4.551 -9.085 1.00 97.31 83 GLU A N 1
ATOM 623 C CA . GLU A 1 83 ? 4.206 3.188 -8.733 1.00 97.31 83 GLU A CA 1
ATOM 624 C C . GLU A 1 83 ? 2.739 2.946 -9.076 1.00 97.31 83 GLU A C 1
ATOM 626 O O . GLU A 1 83 ? 1.917 3.856 -8.987 1.00 97.31 83 GLU A O 1
ATOM 631 N N . VAL A 1 84 ? 2.434 1.714 -9.463 1.00 97.44 84 VAL A N 1
ATOM 632 C CA . VAL A 1 84 ? 1.072 1.218 -9.654 1.00 97.44 84 VAL A CA 1
ATOM 633 C C . VAL A 1 84 ? 0.763 0.194 -8.575 1.00 97.44 84 VAL A C 1
ATOM 635 O O . VAL A 1 84 ? 1.669 -0.424 -8.007 1.00 97.44 84 VAL A O 1
ATOM 638 N N . MET A 1 85 ? -0.521 0.024 -8.292 1.00 98.19 85 MET A N 1
ATOM 639 C CA . MET A 1 85 ? -1.027 -0.947 -7.335 1.00 98.19 85 MET A CA 1
ATOM 640 C C . MET A 1 85 ? -2.182 -1.704 -7.983 1.00 98.19 85 MET A C 1
ATOM 642 O O . MET A 1 85 ? -3.091 -1.084 -8.529 1.00 98.19 85 MET A O 1
ATOM 646 N N . ALA A 1 86 ? -2.155 -3.027 -7.888 1.00 98.19 86 ALA A N 1
ATOM 647 C CA . ALA A 1 86 ? -3.234 -3.901 -8.319 1.00 98.19 86 ALA A CA 1
ATOM 648 C C . ALA A 1 86 ? -3.671 -4.825 -7.180 1.00 98.19 86 ALA A C 1
ATOM 650 O O . ALA A 1 86 ? -2.933 -5.041 -6.217 1.00 98.19 86 ALA A O 1
ATOM 651 N N . ILE A 1 87 ? -4.899 -5.329 -7.294 1.00 98.44 87 ILE A N 1
ATOM 652 C CA . ILE A 1 87 ? -5.537 -6.210 -6.316 1.00 98.44 8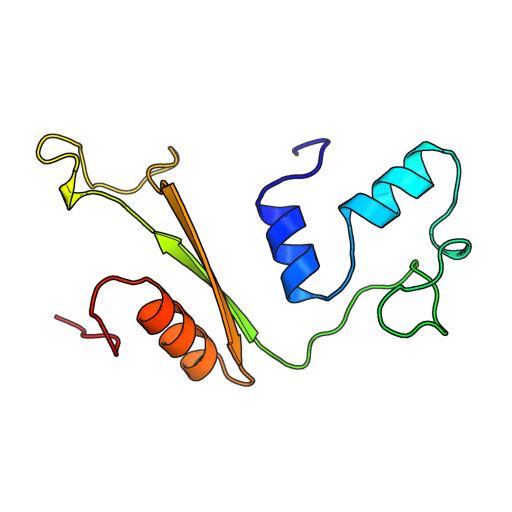7 ILE A CA 1
ATOM 653 C C . ILE A 1 87 ? -6.167 -7.380 -7.065 1.00 98.44 87 ILE A C 1
ATOM 655 O O . ILE A 1 87 ? -6.863 -7.159 -8.062 1.00 98.44 87 ILE A O 1
ATOM 659 N N . ASP A 1 88 ? -5.952 -8.601 -6.585 1.00 98.38 88 ASP A N 1
ATOM 660 C CA . ASP A 1 88 ? -6.612 -9.807 -7.093 1.00 98.38 88 ASP A CA 1
ATOM 661 C C . ASP A 1 88 ? -6.668 -10.911 -6.025 1.00 98.38 88 ASP A C 1
ATOM 663 O O . ASP A 1 88 ? -6.004 -10.798 -5.001 1.00 98.38 88 ASP A O 1
ATOM 667 N N . ARG A 1 89 ? -7.440 -11.984 -6.231 1.00 98.19 89 ARG A N 1
ATOM 668 C CA . ARG A 1 89 ? -7.513 -13.107 -5.269 1.00 98.19 89 ARG A CA 1
ATOM 669 C C . ARG A 1 89 ? -6.353 -14.096 -5.412 1.00 98.19 89 ARG A C 1
ATOM 671 O O . ARG A 1 89 ? -6.197 -14.975 -4.573 1.00 98.19 89 ARG A O 1
ATOM 678 N N . SER A 1 90 ? -5.546 -13.945 -6.459 1.00 98.00 90 SER A N 1
ATOM 679 C CA . SER A 1 90 ? -4.345 -14.737 -6.734 1.00 98.00 90 SER A CA 1
ATOM 680 C C . SER A 1 90 ? -3.127 -13.829 -6.898 1.00 98.00 90 SER A C 1
ATOM 682 O O . SER A 1 90 ? -3.256 -12.646 -7.236 1.00 98.00 90 SER A O 1
ATOM 684 N N . LEU A 1 91 ? -1.931 -14.371 -6.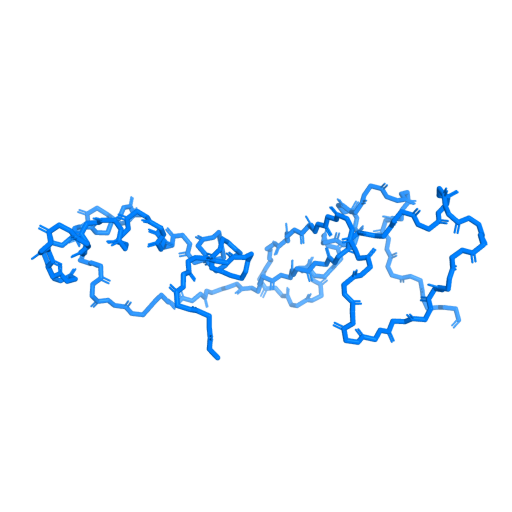672 1.00 97.06 91 LEU A N 1
ATOM 685 C CA . LEU A 1 91 ? -0.692 -13.622 -6.886 1.00 97.06 91 LEU A CA 1
ATOM 686 C C . LEU A 1 91 ? -0.507 -13.301 -8.374 1.00 97.06 91 LEU A C 1
ATOM 688 O O . LEU A 1 91 ? -0.166 -12.176 -8.733 1.00 97.06 91 LEU A O 1
ATOM 692 N N . GLU A 1 92 ? -0.779 -14.281 -9.227 1.00 95.94 92 GLU A N 1
ATOM 693 C CA . GLU A 1 92 ? -0.650 -14.231 -10.677 1.00 95.94 92 GLU A CA 1
ATOM 694 C C . GLU A 1 92 ? -1.568 -13.159 -11.269 1.00 95.94 92 GLU A C 1
ATOM 696 O O . GLU A 1 92 ? -1.114 -12.308 -12.036 1.00 95.94 92 GLU A O 1
ATOM 701 N N . GLY A 1 93 ? -2.840 -13.143 -10.856 1.00 96.69 93 GLY A N 1
ATOM 702 C CA . GLY A 1 93 ? -3.806 -12.139 -11.296 1.00 96.69 93 GLY A CA 1
ATOM 703 C C . GLY A 1 93 ? -3.417 -10.728 -10.854 1.00 96.69 93 GLY A C 1
ATOM 704 O O . GLY A 1 93 ? -3.477 -9.789 -11.650 1.00 96.69 93 GLY A O 1
ATOM 705 N N . SER A 1 94 ? -2.960 -10.570 -9.608 1.00 97.81 94 SER A N 1
ATOM 706 C CA . SER A 1 94 ? -2.571 -9.262 -9.067 1.00 97.81 94 SER A CA 1
ATOM 707 C C . SER A 1 94 ? -1.331 -8.718 -9.776 1.00 97.81 94 SER A C 1
ATOM 709 O O . SER A 1 94 ? -1.296 -7.553 -10.182 1.00 97.81 94 SER A O 1
ATOM 711 N N . LEU A 1 95 ? -0.348 -9.583 -10.035 1.00 96.12 95 LEU A N 1
ATOM 712 C CA . LEU A 1 95 ? 0.865 -9.230 -10.761 1.00 96.12 95 LEU A CA 1
ATOM 713 C C . LEU A 1 95 ? 0.584 -8.859 -12.222 1.00 96.12 95 LEU A C 1
ATOM 715 O O . LEU A 1 95 ? 1.059 -7.821 -12.683 1.00 96.12 95 LEU A O 1
ATOM 719 N N . LEU A 1 96 ? -0.213 -9.659 -12.936 1.00 95.50 96 LEU A N 1
ATOM 720 C CA . LEU A 1 96 ? -0.556 -9.386 -14.333 1.00 95.50 96 LEU A CA 1
ATOM 721 C C . LEU A 1 96 ? -1.299 -8.050 -14.472 1.00 95.50 96 LEU A C 1
ATOM 723 O O . LEU A 1 96 ? -0.963 -7.232 -15.329 1.00 95.50 96 LEU A O 1
ATOM 727 N N . LYS A 1 97 ? -2.255 -7.780 -13.574 1.00 96.69 97 LYS A N 1
ATOM 728 C CA . LYS A 1 97 ? -2.976 -6.498 -13.526 1.00 96.69 97 LYS A CA 1
ATOM 729 C C . LYS A 1 97 ? -2.039 -5.331 -13.240 1.00 96.69 97 LYS A C 1
ATOM 731 O O . LYS A 1 97 ? -2.182 -4.287 -13.874 1.00 96.69 97 LYS A O 1
ATOM 736 N N . ALA A 1 98 ? -1.077 -5.492 -12.327 1.00 96.31 98 ALA A N 1
ATOM 737 C CA . ALA A 1 98 ? -0.092 -4.453 -12.043 1.00 96.31 98 ALA A CA 1
ATOM 738 C C . ALA A 1 98 ? 0.727 -4.115 -13.294 1.00 96.31 98 ALA A C 1
ATOM 740 O O . ALA A 1 98 ? 0.869 -2.942 -13.619 1.00 96.31 98 ALA A O 1
ATOM 741 N N . ILE A 1 99 ? 1.209 -5.124 -14.021 1.00 94.19 99 ILE A N 1
ATOM 742 C CA . ILE A 1 99 ? 2.053 -4.929 -15.207 1.00 94.19 99 ILE A CA 1
ATOM 743 C C . ILE A 1 99 ? 1.290 -4.245 -16.333 1.00 94.19 99 ILE A C 1
ATOM 745 O O . ILE A 1 99 ? 1.775 -3.253 -16.874 1.00 94.19 99 ILE A O 1
ATOM 749 N N . ARG A 1 100 ? 0.067 -4.699 -16.616 1.00 94.75 100 ARG A N 1
ATOM 750 C CA . ARG A 1 100 ? -0.791 -4.063 -17.619 1.00 94.75 100 ARG A CA 1
ATOM 751 C C . ARG A 1 100 ? -1.113 -2.606 -17.283 1.00 94.75 100 ARG A C 1
ATOM 753 O O . ARG A 1 100 ? -1.226 -1.775 -18.174 1.00 94.75 100 ARG A O 1
ATOM 760 N N . SER A 1 101 ? -1.202 -2.280 -15.993 1.00 95.19 101 SER A N 1
ATOM 761 C CA . SER A 1 101 ? -1.497 -0.921 -15.516 1.00 95.19 101 SER A CA 1
ATOM 762 C C . SER A 1 101 ? -0.276 0.008 -15.492 1.00 95.19 101 SER A C 1
ATOM 764 O O . SER A 1 101 ? -0.409 1.162 -15.098 1.00 95.19 101 SER A O 1
ATOM 766 N N . LEU A 1 102 ? 0.927 -0.456 -15.868 1.00 92.12 102 LEU A N 1
ATOM 767 C CA . LEU A 1 102 ? 2.144 0.373 -15.861 1.00 92.12 102 LEU A CA 1
ATOM 768 C C . LEU A 1 102 ? 2.179 1.442 -16.960 1.00 92.12 102 LEU A C 1
ATOM 770 O O . LEU A 1 102 ? 3.086 2.282 -16.940 1.00 92.12 102 LEU A O 1
ATOM 774 N N . GLU A 1 103 ? 1.234 1.412 -17.905 1.00 90.88 103 GLU A N 1
ATOM 775 C CA . GLU A 1 103 ? 1.177 2.334 -19.046 1.00 90.88 103 GLU A CA 1
ATOM 776 C C . GLU A 1 103 ? 2.500 2.323 -19.841 1.00 90.88 103 GLU A C 1
ATOM 778 O O . GLU A 1 103 ? 3.118 3.356 -20.122 1.00 90.88 103 GLU A O 1
ATOM 783 N N . ILE A 1 104 ? 2.986 1.108 -20.126 1.00 89.75 104 ILE A N 1
ATOM 784 C CA . ILE A 1 104 ? 4.203 0.835 -20.916 1.00 89.75 104 ILE A CA 1
ATOM 785 C C . ILE A 1 104 ? 3.928 0.039 -22.194 1.00 89.75 104 ILE A C 1
ATOM 787 O O . ILE A 1 104 ? 4.866 -0.400 -22.849 1.00 89.75 104 ILE A O 1
ATOM 791 N N . GLY A 1 105 ? 2.653 -0.164 -22.536 1.00 88.44 105 GLY A N 1
ATOM 792 C CA . GLY A 1 105 ? 2.249 -0.927 -23.720 1.00 88.44 105 GLY A CA 1
ATOM 793 C C . GLY A 1 105 ? 2.471 -2.439 -23.613 1.00 88.44 105 GLY A C 1
ATOM 794 O O . GLY A 1 105 ? 2.482 -3.110 -24.638 1.00 88.44 105 GLY A O 1
ATOM 795 N N . LEU A 1 106 ? 2.661 -2.976 -22.403 1.00 88.50 106 LEU A N 1
ATOM 796 C CA . LEU A 1 106 ? 2.734 -4.419 -22.159 1.00 88.50 106 LEU A CA 1
ATOM 797 C C . LEU A 1 106 ? 1.406 -4.924 -21.596 1.00 88.50 106 LEU A C 1
ATOM 799 O O . LEU A 1 106 ? 0.901 -4.364 -20.626 1.00 88.50 106 LEU A O 1
ATOM 803 N N . ASP A 1 107 ? 0.884 -6.014 -22.157 1.00 86.94 107 ASP A N 1
ATOM 804 C CA . ASP A 1 107 ? -0.315 -6.691 -21.639 1.00 86.94 107 ASP A CA 1
ATOM 805 C C . ASP A 1 107 ? 0.009 -7.900 -20.748 1.00 86.94 107 ASP A C 1
ATOM 807 O O . ASP A 1 107 ? -0.830 -8.316 -19.949 1.00 86.94 107 ASP A O 1
ATOM 811 N N . HIS A 1 108 ? 1.211 -8.471 -20.869 1.00 86.31 108 HIS A N 1
ATOM 812 C CA . HIS A 1 108 ? 1.613 -9.687 -20.165 1.00 86.31 108 HIS A CA 1
ATOM 813 C C . HIS A 1 108 ? 3.095 -9.689 -19.769 1.00 86.31 108 HIS A C 1
ATOM 815 O O . HIS A 1 108 ? 3.874 -8.831 -20.184 1.00 86.31 108 HIS A O 1
ATOM 821 N N . ILE A 1 109 ? 3.468 -10.649 -18.916 1.00 84.50 109 ILE A N 1
ATOM 822 C CA . ILE A 1 109 ? 4.868 -10.924 -18.579 1.00 84.50 109 ILE A CA 1
ATOM 823 C C . ILE A 1 109 ? 5.463 -11.741 -19.716 1.00 84.50 109 ILE A C 1
ATOM 825 O O . ILE A 1 109 ? 5.122 -12.911 -19.879 1.00 84.50 109 ILE A O 1
ATOM 829 N N . GLU A 1 110 ? 6.375 -11.141 -20.467 1.00 76.06 110 GLU A N 1
ATOM 830 C CA . GLU A 1 110 ? 7.223 -11.868 -21.404 1.00 76.06 110 GLU A CA 1
ATOM 831 C C . GLU A 1 110 ? 8.543 -12.207 -20.708 1.00 76.06 110 GLU A C 1
ATOM 833 O O . GLU A 1 110 ? 9.292 -11.319 -20.290 1.00 76.06 110 GLU A O 1
ATOM 838 N N . LEU A 1 111 ? 8.828 -13.501 -20.559 1.00 64.25 111 LEU A N 1
ATOM 839 C CA . LEU A 1 111 ? 10.175 -13.964 -20.243 1.00 64.25 111 LEU A CA 1
ATOM 840 C C . LEU A 1 111 ? 10.961 -13.985 -21.557 1.00 64.25 111 LEU A C 1
ATOM 842 O O . LEU A 1 111 ? 10.588 -14.705 -22.481 1.00 64.25 111 LEU A O 1
ATOM 846 N N . LYS A 1 112 ? 12.006 -13.160 -21.640 1.00 53.16 112 LYS A N 1
ATOM 847 C CA . LYS A 1 112 ? 13.018 -13.255 -22.696 1.00 53.16 112 LYS A CA 1
ATOM 848 C C . LYS A 1 112 ? 14.057 -14.309 -22.354 1.00 53.16 112 LYS A C 1
ATOM 850 O O . LYS A 1 112 ? 14.409 -14.398 -21.156 1.00 53.16 112 LYS A O 1
#